Protein AF-A0A1W9V0Z3-F1 (afdb_monomer_lite)

Structure (mmCIF, N/CA/C/O backbone):
data_AF-A0A1W9V0Z3-F1
#
_entry.id   AF-A0A1W9V0Z3-F1
#
loop_
_atom_site.group_PDB
_atom_site.id
_atom_site.type_symbol
_atom_site.label_atom_id
_atom_site.label_alt_id
_atom_site.label_comp_id
_atom_site.label_asym_id
_atom_site.label_entity_id
_atom_site.label_seq_id
_atom_site.pdbx_PDB_ins_code
_atom_site.Cartn_x
_atom_site.Cartn_y
_atom_site.Cartn_z
_atom_site.occupancy
_atom_site.B_iso_or_equiv
_atom_site.auth_seq_id
_atom_site.auth_comp_id
_atom_site.auth_asym_id
_atom_site.auth_atom_id
_atom_site.pdbx_PDB_model_num
ATOM 1 N N . MET A 1 1 ? 8.848 12.900 -10.254 1.00 59.75 1 MET A N 1
ATOM 2 C CA . MET A 1 1 ? 10.001 13.470 -9.531 1.00 59.75 1 MET A CA 1
ATOM 3 C C . MET A 1 1 ? 11.305 12.996 -10.169 1.00 59.75 1 MET A C 1
ATOM 5 O O . MET A 1 1 ? 11.720 13.646 -11.110 1.00 59.75 1 MET A O 1
ATOM 9 N N . MET A 1 2 ? 11.831 11.797 -9.888 1.00 77.69 2 MET A N 1
ATOM 10 C CA . MET A 1 2 ? 13.136 11.346 -10.432 1.00 77.69 2 MET A CA 1
ATOM 11 C C . MET A 1 2 ? 13.246 11.272 -11.973 1.00 77.69 2 MET A C 1
ATOM 13 O O . MET A 1 2 ? 14.267 11.645 -12.545 1.00 77.69 2 MET A O 1
ATOM 17 N N . ARG A 1 3 ? 12.183 10.848 -12.680 1.00 69.81 3 ARG A N 1
ATOM 18 C CA . ARG A 1 3 ? 12.148 10.878 -14.159 1.00 69.81 3 ARG A CA 1
ATOM 19 C C . ARG A 1 3 ? 12.188 12.305 -14.718 1.00 69.81 3 ARG A C 1
ATOM 21 O O . ARG A 1 3 ? 12.845 12.541 -15.722 1.00 69.81 3 ARG A O 1
ATOM 28 N N . ALA A 1 4 ? 11.473 13.237 -14.084 1.00 71.31 4 ALA A N 1
ATOM 29 C CA . ALA A 1 4 ? 11.438 14.640 -14.508 1.00 71.31 4 ALA A CA 1
ATOM 30 C C . ALA A 1 4 ? 12.795 15.328 -14.285 1.00 71.31 4 ALA A C 1
ATOM 32 O O . ALA A 1 4 ? 13.158 16.240 -15.017 1.00 71.31 4 ALA A O 1
ATOM 33 N N . GLU A 1 5 ? 13.562 14.827 -13.320 1.00 80.44 5 GLU A N 1
ATOM 34 C CA . GLU A 1 5 ? 14.896 15.304 -12.959 1.00 80.44 5 GLU A CA 1
ATOM 35 C C . GLU A 1 5 ? 16.021 14.546 -13.691 1.00 80.44 5 GLU A C 1
ATOM 37 O O . GLU A 1 5 ? 17.192 14.725 -13.380 1.00 80.44 5 GLU A O 1
ATOM 42 N N . SER A 1 6 ? 15.687 13.717 -14.691 1.00 79.62 6 SER A N 1
ATOM 43 C CA . SER A 1 6 ? 16.652 12.975 -15.525 1.00 79.62 6 SER A CA 1
ATOM 44 C C . SER A 1 6 ? 17.637 12.093 -14.744 1.00 79.62 6 SER A C 1
ATOM 46 O O . SER A 1 6 ? 18.772 11.891 -15.166 1.00 79.62 6 SER A O 1
ATOM 48 N N . MET A 1 7 ? 17.201 11.520 -13.620 1.00 84.81 7 MET A N 1
ATOM 49 C CA . MET A 1 7 ? 18.061 10.704 -12.751 1.00 84.81 7 MET A CA 1
ATOM 50 C C . MET A 1 7 ? 18.203 9.236 -13.195 1.00 84.81 7 MET A C 1
ATOM 52 O O . MET A 1 7 ? 18.917 8.472 -12.551 1.00 84.81 7 MET A O 1
ATOM 56 N N . PHE A 1 8 ? 17.531 8.822 -14.276 1.00 83.69 8 PHE A N 1
ATOM 57 C CA . PHE A 1 8 ? 17.544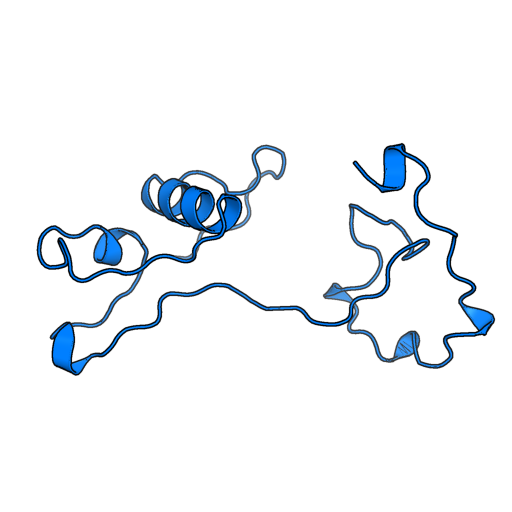 7.443 -14.772 1.00 83.69 8 PHE A CA 1
ATOM 58 C C . PHE A 1 8 ? 18.026 7.353 -16.218 1.00 83.69 8 PHE A C 1
ATOM 60 O O . PHE A 1 8 ? 17.569 8.097 -17.089 1.00 83.69 8 PHE A O 1
ATOM 67 N N . ALA A 1 9 ? 18.889 6.374 -16.484 1.00 85.50 9 ALA A N 1
ATOM 68 C CA . ALA A 1 9 ? 19.229 5.962 -17.839 1.00 85.50 9 ALA A CA 1
ATOM 69 C C . ALA A 1 9 ? 18.127 5.052 -18.420 1.00 85.50 9 ALA A C 1
ATOM 71 O O . ALA A 1 9 ? 17.488 4.311 -17.669 1.00 85.50 9 ALA A O 1
ATOM 72 N N . PRO A 1 10 ? 17.880 5.097 -19.742 1.00 86.62 10 PRO A N 1
ATOM 73 C CA . PRO A 1 10 ? 16.969 4.160 -20.388 1.00 86.62 10 PRO A CA 1
ATOM 74 C C . PRO A 1 10 ? 17.515 2.729 -20.323 1.00 86.62 10 PRO A C 1
ATOM 76 O O . PRO A 1 10 ? 18.723 2.509 -20.402 1.00 86.62 10 PRO A O 1
ATOM 79 N N . LEU A 1 11 ? 16.611 1.758 -20.214 1.00 86.31 11 LEU A N 1
ATOM 80 C CA . LEU A 1 11 ? 16.953 0.339 -20.192 1.00 86.31 11 LEU A CA 1
ATOM 81 C C . LEU A 1 11 ? 17.209 -0.183 -21.608 1.00 86.31 11 LEU A C 1
ATOM 83 O O . LEU A 1 11 ? 16.409 0.045 -22.518 1.00 86.31 11 LEU A O 1
ATOM 87 N N . ASP A 1 12 ? 18.287 -0.949 -21.774 1.00 89.56 12 ASP A N 1
ATOM 88 C CA . ASP A 1 12 ? 18.513 -1.743 -22.978 1.00 89.56 12 ASP A CA 1
ATOM 89 C C . ASP A 1 12 ? 17.861 -3.121 -22.825 1.00 89.56 12 ASP A C 1
ATOM 91 O O . ASP A 1 12 ? 18.392 -4.021 -22.168 1.00 89.56 12 ASP A O 1
ATOM 95 N N . LYS A 1 13 ? 16.688 -3.279 -23.443 1.00 83.75 13 LYS A N 1
ATOM 96 C CA . LYS A 1 13 ? 15.897 -4.514 -23.380 1.00 83.75 13 LYS A CA 1
ATOM 97 C C . LYS A 1 13 ? 16.581 -5.708 -24.040 1.00 83.75 13 LYS A C 1
ATOM 99 O O . LYS A 1 13 ? 16.250 -6.834 -23.684 1.00 83.75 13 LYS A O 1
ATOM 104 N N . ALA A 1 14 ? 17.542 -5.491 -24.941 1.00 88.62 14 ALA A N 1
ATOM 105 C CA . ALA A 1 14 ? 18.307 -6.589 -25.529 1.00 88.62 14 ALA A CA 1
ATOM 106 C C . ALA A 1 14 ? 19.102 -7.364 -24.462 1.00 88.62 14 ALA A C 1
ATOM 108 O O . ALA A 1 14 ? 19.308 -8.567 -24.597 1.00 88.62 14 ALA A O 1
ATOM 109 N N . ASN A 1 15 ? 19.473 -6.698 -23.363 1.00 90.00 15 ASN A N 1
ATOM 110 C CA . ASN A 1 15 ? 20.176 -7.309 -22.234 1.00 90.00 15 ASN A CA 1
ATOM 111 C C . ASN A 1 15 ? 19.230 -7.917 -21.182 1.00 90.00 15 ASN A C 1
ATOM 113 O O . ASN A 1 15 ? 19.683 -8.340 -20.119 1.00 90.00 15 ASN A O 1
ATOM 117 N N . ILE A 1 16 ? 17.919 -7.957 -21.445 1.00 87.25 16 ILE A N 1
ATOM 118 C CA . ILE A 1 16 ? 16.894 -8.438 -20.509 1.00 87.25 16 ILE A CA 1
ATOM 119 C C . ILE A 1 16 ? 16.090 -9.554 -21.198 1.00 87.25 16 ILE A C 1
ATOM 121 O O . ILE A 1 16 ? 14.917 -9.377 -21.528 1.00 87.25 16 ILE A O 1
ATOM 125 N N . PRO A 1 17 ? 16.699 -10.732 -21.418 1.00 89.44 17 PRO A N 1
ATOM 126 C CA . PRO A 1 17 ? 16.059 -11.826 -22.153 1.00 89.44 17 PRO A CA 1
ATOM 127 C C . PRO A 1 17 ? 14.817 -12.388 -21.444 1.00 89.44 17 PRO A C 1
ATOM 129 O O . PRO A 1 17 ? 13.969 -13.007 -22.070 1.00 89.44 17 PRO A O 1
ATOM 132 N N . ASN A 1 18 ? 14.688 -12.148 -20.137 1.00 90.69 18 ASN A N 1
ATOM 133 C CA . ASN A 1 18 ? 13.587 -12.642 -19.308 1.00 90.69 18 ASN A CA 1
ATOM 134 C C . ASN A 1 18 ? 12.396 -11.676 -19.228 1.00 90.69 18 ASN A C 1
ATOM 136 O O . ASN A 1 18 ? 11.505 -11.890 -18.407 1.00 90.69 18 ASN A O 1
ATOM 140 N N . PHE A 1 19 ? 12.380 -10.603 -20.026 1.00 86.62 19 PHE A N 1
ATOM 141 C CA . PHE A 1 19 ? 11.302 -9.610 -19.994 1.00 86.62 19 PHE A CA 1
ATOM 142 C C . PHE A 1 19 ? 9.924 -10.234 -20.273 1.00 86.62 19 PHE A C 1
ATOM 144 O O . PHE A 1 19 ? 8.937 -9.851 -19.650 1.00 86.62 19 PHE A O 1
ATOM 151 N N . ASP A 1 20 ? 9.875 -11.260 -21.123 1.00 88.25 20 ASP A N 1
ATOM 152 C CA . ASP A 1 20 ? 8.641 -11.963 -21.491 1.00 88.25 20 ASP A CA 1
ATOM 153 C C . ASP A 1 20 ? 8.028 -12.784 -20.340 1.00 88.25 20 ASP A C 1
ATOM 155 O O . ASP A 1 20 ? 6.868 -13.182 -20.414 1.00 88.25 20 ASP A O 1
ATOM 159 N N . ASN A 1 21 ? 8.764 -13.002 -19.242 1.00 90.81 21 ASN A N 1
ATOM 160 C CA . ASN A 1 21 ? 8.257 -13.705 -18.057 1.00 90.81 21 ASN A CA 1
ATOM 161 C C . ASN A 1 21 ? 7.420 -12.805 -17.131 1.00 90.81 21 ASN A C 1
ATOM 163 O O . ASN A 1 21 ? 6.868 -13.275 -16.135 1.00 90.81 21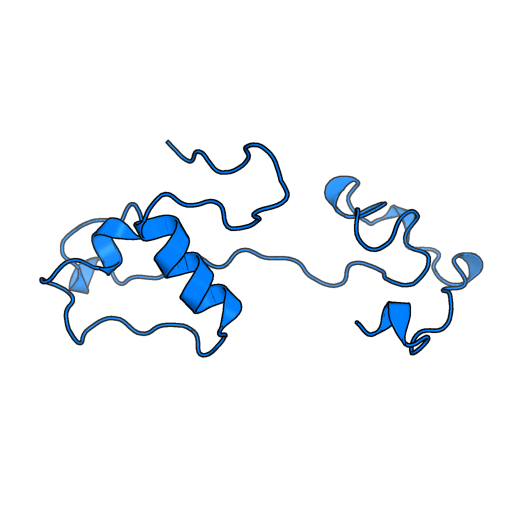 ASN A O 1
ATOM 167 N N . ILE A 1 22 ? 7.355 -11.502 -17.408 1.00 88.31 22 ILE A N 1
ATOM 168 C CA . ILE A 1 22 ? 6.623 -10.540 -16.586 1.00 88.31 22 ILE A CA 1
A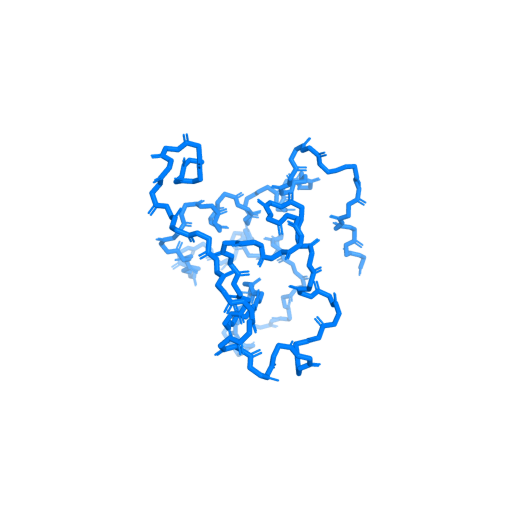TOM 169 C C . ILE A 1 22 ? 5.133 -10.626 -16.922 1.00 88.31 22 ILE A C 1
ATOM 171 O O . ILE A 1 22 ? 4.734 -10.565 -18.084 1.00 88.31 22 ILE A O 1
ATOM 175 N N . ALA A 1 23 ? 4.287 -10.720 -15.894 1.00 88.75 23 ALA A N 1
ATOM 176 C CA . ALA A 1 23 ? 2.847 -10.789 -16.105 1.00 88.75 23 ALA A CA 1
ATOM 177 C C . ALA A 1 23 ? 2.319 -9.515 -16.807 1.00 88.75 23 ALA A C 1
ATOM 179 O O . ALA A 1 23 ? 2.732 -8.408 -16.442 1.00 88.75 23 ALA A O 1
ATOM 180 N N . PRO A 1 24 ? 1.351 -9.631 -17.743 1.00 88.56 24 PRO A N 1
ATOM 181 C CA . PRO A 1 24 ? 0.856 -8.498 -18.532 1.00 88.56 24 PRO A CA 1
ATOM 182 C C . PRO A 1 24 ? 0.361 -7.302 -17.707 1.00 88.56 24 PRO A C 1
ATOM 184 O O . PRO A 1 24 ? 0.476 -6.166 -18.151 1.00 88.56 24 PRO A O 1
ATOM 187 N N . ALA A 1 25 ? -0.139 -7.541 -16.489 1.00 86.94 25 ALA A N 1
ATOM 188 C CA . ALA A 1 25 ? -0.591 -6.495 -15.569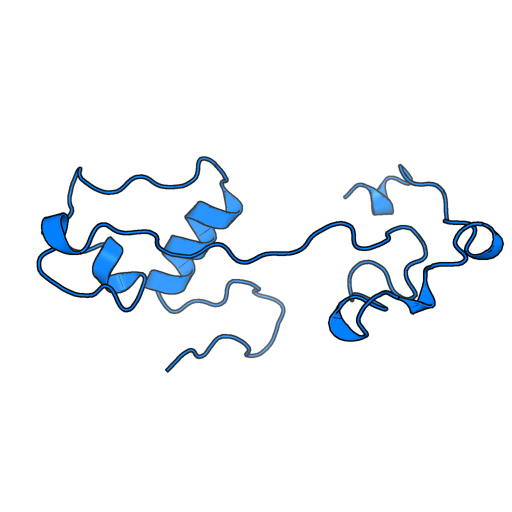 1.00 86.94 25 ALA A CA 1
ATOM 189 C C . ALA A 1 25 ? 0.524 -5.531 -15.108 1.00 86.94 25 ALA A C 1
ATOM 191 O O . ALA A 1 25 ? 0.220 -4.428 -14.661 1.00 86.94 25 ALA A O 1
ATOM 192 N N . PHE A 1 26 ? 1.798 -5.923 -15.217 1.00 85.62 26 PHE A N 1
ATOM 193 C CA . PHE A 1 26 ? 2.956 -5.111 -14.812 1.00 85.62 26 PHE A CA 1
ATOM 194 C C . PHE A 1 26 ? 3.757 -4.560 -16.000 1.00 85.62 26 PHE A C 1
ATOM 196 O O . PHE A 1 26 ? 4.803 -3.928 -15.817 1.00 85.62 26 PHE A O 1
ATOM 203 N N . ILE A 1 27 ? 3.267 -4.789 -17.218 1.00 88.06 27 ILE A N 1
ATOM 204 C CA . ILE A 1 27 ? 3.830 -4.248 -18.451 1.00 88.06 27 ILE A CA 1
ATOM 205 C C . ILE A 1 27 ? 3.124 -2.932 -18.790 1.00 88.06 27 ILE A C 1
ATOM 207 O O . ILE A 1 27 ? 1.914 -2.799 -18.641 1.00 88.06 27 ILE A O 1
ATOM 211 N N . ASN A 1 28 ? 3.887 -1.964 -19.297 1.00 86.56 28 ASN A N 1
ATOM 212 C CA . ASN A 1 28 ? 3.407 -0.665 -19.767 1.00 86.56 28 ASN A CA 1
ATOM 213 C C . ASN A 1 28 ? 2.620 0.147 -18.709 1.00 86.56 28 ASN A C 1
ATOM 215 O O . ASN A 1 28 ? 1.500 0.590 -18.981 1.00 86.56 28 ASN A O 1
ATOM 219 N N . PRO A 1 29 ? 3.179 0.371 -17.505 1.00 86.19 29 PRO A N 1
ATOM 220 C CA . PRO A 1 29 ? 2.503 1.164 -16.487 1.00 86.19 29 PRO A CA 1
ATOM 221 C C . PRO A 1 29 ? 2.334 2.626 -16.927 1.00 86.19 29 PRO A C 1
ATOM 223 O O . PRO A 1 29 ? 3.179 3.183 -17.628 1.00 86.19 29 PRO A O 1
ATOM 226 N N . SER A 1 30 ? 1.283 3.294 -16.443 1.00 86.56 30 SER A N 1
ATOM 227 C CA . SER A 1 30 ? 0.977 4.694 -16.791 1.00 86.56 30 SER A CA 1
ATOM 228 C C . SER A 1 30 ? 2.110 5.676 -16.459 1.00 86.56 30 SER A C 1
ATOM 230 O O . SER A 1 30 ? 2.283 6.680 -17.147 1.00 86.56 30 SER A O 1
ATOM 232 N N . TYR A 1 31 ? 2.909 5.377 -15.433 1.00 82.50 31 TYR A N 1
ATOM 233 C CA . TYR A 1 31 ? 4.058 6.186 -15.022 1.00 82.50 31 TYR A CA 1
ATOM 234 C C . TYR A 1 31 ? 5.334 5.928 -15.852 1.00 82.50 31 TYR A C 1
ATOM 236 O O . TYR A 1 31 ? 6.217 6.792 -15.902 1.00 82.50 31 TYR A O 1
ATOM 244 N N . ASP A 1 32 ? 5.439 4.778 -16.530 1.00 86.19 32 ASP A N 1
ATOM 245 C CA . ASP A 1 32 ? 6.541 4.448 -17.445 1.00 86.19 32 ASP A CA 1
ATOM 246 C C . ASP A 1 32 ? 6.061 3.655 -18.677 1.00 86.19 32 ASP A C 1
ATOM 248 O O . ASP A 1 32 ? 6.290 2.442 -18.775 1.00 86.19 32 ASP A O 1
ATOM 252 N N . PRO A 1 33 ? 5.403 4.333 -19.641 1.00 87.00 33 PRO A N 1
ATOM 253 C CA . PRO A 1 33 ? 4.912 3.669 -20.835 1.00 87.00 33 PRO A CA 1
ATOM 254 C C . PRO A 1 33 ? 6.038 2.970 -21.601 1.00 87.00 33 PRO A C 1
ATOM 256 O O . PRO A 1 33 ? 7.085 3.554 -21.891 1.00 87.00 33 PRO A O 1
ATOM 259 N N . GLY A 1 34 ? 5.809 1.702 -21.923 1.00 85.19 34 GLY A N 1
ATOM 260 C CA . GLY A 1 34 ? 6.750 0.827 -22.601 1.00 85.19 34 GLY A CA 1
ATOM 261 C C . GLY A 1 34 ? 7.889 0.309 -21.724 1.00 85.19 34 GLY A C 1
ATOM 262 O O . GLY A 1 34 ? 8.809 -0.272 -22.296 1.00 85.19 34 GLY A O 1
ATOM 263 N N . ASN A 1 35 ? 7.861 0.483 -20.394 1.00 88.38 35 ASN A N 1
ATOM 264 C CA . ASN A 1 35 ? 8.938 0.058 -19.482 1.00 88.38 35 ASN A CA 1
ATOM 265 C C . ASN A 1 35 ? 10.311 0.554 -19.965 1.00 88.38 35 ASN A C 1
ATOM 267 O O . ASN A 1 35 ? 11.247 -0.228 -20.152 1.00 88.38 35 ASN A O 1
ATOM 271 N N . ARG A 1 36 ? 10.398 1.849 -20.288 1.00 86.56 36 ARG A N 1
ATOM 272 C CA . ARG A 1 36 ? 11.607 2.453 -20.859 1.00 86.56 36 ARG A CA 1
ATOM 273 C C . ARG A 1 36 ? 12.693 2.653 -19.804 1.00 86.56 36 ARG A C 1
ATOM 275 O O . ARG A 1 36 ? 13.871 2.672 -20.152 1.00 86.56 36 ARG A O 1
ATOM 282 N N . TYR A 1 37 ? 12.299 2.805 -18.545 1.00 86.00 37 TYR A N 1
ATOM 283 C CA . TYR A 1 37 ? 13.195 3.110 -17.432 1.00 86.00 37 TYR A CA 1
ATOM 284 C C . TYR A 1 37 ? 13.054 2.127 -16.266 1.00 86.00 37 TYR A C 1
ATOM 286 O O . TYR A 1 37 ? 13.980 2.010 -15.469 1.00 86.00 37 TYR A O 1
ATOM 294 N N . CYS A 1 38 ? 11.924 1.422 -16.139 1.00 86.25 38 CYS A N 1
ATOM 295 C CA . CYS A 1 38 ? 11.636 0.589 -14.972 1.00 86.25 38 CYS A CA 1
ATOM 296 C C . CYS A 1 38 ? 11.140 -0.818 -15.344 1.00 86.25 38 CYS A C 1
ATOM 298 O O . CYS A 1 38 ? 10.300 -0.992 -16.230 1.00 86.25 38 CYS A O 1
ATOM 300 N N . ILE A 1 39 ? 11.603 -1.818 -14.587 1.00 88.75 39 ILE A N 1
ATOM 301 C CA . ILE A 1 39 ? 11.124 -3.208 -14.635 1.00 88.75 39 ILE A CA 1
ATOM 302 C C . ILE A 1 39 ? 10.522 -3.564 -13.273 1.00 88.75 39 ILE A C 1
ATOM 304 O O . ILE A 1 39 ? 11.123 -3.226 -12.250 1.00 88.75 39 ILE A O 1
ATOM 308 N N . PRO A 1 40 ? 9.351 -4.223 -13.232 1.00 88.00 40 PRO A N 1
ATOM 309 C CA . PRO A 1 40 ? 8.770 -4.694 -11.982 1.00 88.00 40 PRO A CA 1
ATOM 310 C C . PRO A 1 40 ? 9.679 -5.732 -11.318 1.00 88.00 40 PRO A C 1
ATOM 312 O O . PRO A 1 40 ? 10.057 -6.724 -11.936 1.00 88.00 40 PRO A O 1
ATOM 315 N N . TYR A 1 41 ? 10.007 -5.501 -10.049 1.00 86.31 41 TYR A N 1
ATOM 316 C CA . TYR A 1 41 ? 10.775 -6.441 -9.231 1.00 86.31 41 TYR A CA 1
ATOM 317 C C . TYR A 1 41 ? 9.856 -7.237 -8.300 1.00 86.31 41 TYR A C 1
ATOM 319 O O . TYR A 1 41 ? 9.793 -8.460 -8.370 1.00 86.31 41 TYR A O 1
ATOM 327 N N . GLN A 1 42 ? 9.088 -6.528 -7.470 1.00 86.94 42 GLN A N 1
ATOM 328 C CA . GLN A 1 42 ? 8.114 -7.105 -6.552 1.00 86.94 42 GLN A CA 1
ATOM 329 C C . GLN A 1 42 ? 6.900 -6.182 -6.450 1.00 86.94 42 GLN A C 1
ATOM 331 O O . GLN A 1 42 ? 7.026 -4.960 -6.545 1.00 86.94 42 GLN A O 1
ATOM 336 N N . TRP A 1 43 ? 5.728 -6.777 -6.254 1.00 88.56 43 TRP A N 1
ATOM 337 C CA . TRP A 1 43 ? 4.481 -6.073 -5.986 1.00 88.56 43 TRP A CA 1
ATOM 338 C C . TRP A 1 43 ? 3.787 -6.719 -4.785 1.00 88.56 43 TRP A C 1
ATOM 340 O O . TRP A 1 43 ? 4.070 -7.867 -4.436 1.00 88.56 43 TRP A O 1
ATOM 350 N N . GLY A 1 44 ? 2.891 -5.976 -4.146 1.00 86.69 44 GLY A N 1
ATOM 351 C CA . GLY A 1 44 ? 2.113 -6.457 -3.015 1.00 86.69 44 GLY A CA 1
ATOM 352 C C . GLY A 1 44 ? 1.025 -5.466 -2.633 1.00 86.69 44 GLY A C 1
ATOM 353 O O . GLY A 1 44 ? 0.934 -4.375 -3.198 1.00 86.69 44 GLY A O 1
ATOM 354 N N . THR A 1 45 ? 0.203 -5.867 -1.674 1.00 87.31 45 THR A N 1
ATOM 355 C CA . THR A 1 45 ? -0.873 -5.052 -1.111 1.00 87.31 45 THR A CA 1
ATOM 356 C C . THR A 1 45 ? -0.670 -4.907 0.387 1.00 87.31 45 THR A C 1
ATOM 358 O O . THR A 1 45 ? -0.412 -5.900 1.070 1.00 87.31 45 THR A O 1
ATOM 361 N N . THR A 1 46 ? -0.850 -3.697 0.906 1.00 86.38 46 THR A N 1
ATOM 362 C CA . THR A 1 46 ? -0.986 -3.474 2.345 1.00 86.38 46 THR A CA 1
ATOM 363 C C . THR A 1 46 ? -2.395 -3.870 2.776 1.00 86.38 46 THR A C 1
ATOM 365 O O . THR A 1 46 ? -3.378 -3.419 2.191 1.00 86.38 46 THR A O 1
ATOM 368 N N . GLY A 1 47 ? -2.495 -4.725 3.791 1.00 86.50 47 GLY A N 1
ATOM 369 C CA . GLY A 1 47 ? -3.764 -5.175 4.361 1.00 86.50 47 GLY A CA 1
ATOM 370 C C . GLY A 1 47 ? -3.765 -5.084 5.883 1.00 86.50 47 GLY A C 1
ATOM 371 O O . GLY A 1 47 ? -2.768 -4.703 6.497 1.00 86.50 47 GLY A O 1
ATOM 372 N N . ILE A 1 48 ? -4.889 -5.454 6.494 1.00 91.12 48 ILE A N 1
ATOM 373 C CA . ILE A 1 48 ? -5.047 -5.456 7.950 1.00 91.12 48 ILE A CA 1
ATOM 374 C C . ILE A 1 48 ? -4.691 -6.848 8.480 1.00 91.12 48 ILE A C 1
ATOM 376 O O . ILE A 1 48 ? -5.406 -7.818 8.236 1.00 91.12 48 ILE A O 1
ATOM 380 N N . GLY A 1 49 ? -3.580 -6.948 9.209 1.00 92.12 49 GLY A N 1
ATOM 381 C CA . GLY A 1 49 ? -3.232 -8.144 9.976 1.00 92.12 49 GLY A CA 1
ATOM 382 C C . GLY A 1 49 ? -3.766 -8.033 11.402 1.00 92.12 49 GLY A C 1
ATOM 383 O O . GLY A 1 49 ? -3.499 -7.041 12.074 1.00 92.12 49 GLY A O 1
ATOM 384 N N . TYR A 1 50 ? -4.500 -9.040 11.879 1.00 93.50 50 TYR A N 1
ATOM 385 C CA . TYR A 1 50 ? -5.053 -9.046 13.235 1.00 93.50 50 TYR A CA 1
ATOM 386 C C . TYR A 1 50 ? -5.019 -10.440 13.869 1.00 93.50 50 TYR A C 1
ATOM 388 O O . TYR A 1 50 ? -4.955 -11.460 13.184 1.00 93.50 50 TYR A O 1
ATOM 396 N N . ASN A 1 51 ? -5.062 -10.479 15.202 1.00 93.69 51 ASN A N 1
ATOM 397 C CA . ASN A 1 51 ? -5.181 -11.714 15.972 1.00 93.69 51 ASN A CA 1
ATOM 398 C C . ASN A 1 51 ? -6.643 -11.923 16.392 1.00 93.69 51 ASN A C 1
ATOM 400 O O . ASN A 1 51 ? -7.124 -11.217 17.277 1.00 93.69 51 ASN A O 1
ATOM 404 N N . ILE A 1 52 ? -7.316 -12.925 15.812 1.00 93.31 52 ILE A N 1
ATOM 405 C CA . ILE A 1 52 ? -8.737 -13.225 16.069 1.00 93.31 52 ILE A CA 1
ATOM 406 C C . ILE A 1 52 ? -9.051 -13.479 17.553 1.00 93.31 52 ILE A C 1
ATOM 408 O O . ILE A 1 52 ? -10.119 -13.112 18.035 1.00 93.31 52 ILE A O 1
ATOM 412 N N . GLN A 1 53 ? -8.111 -14.056 18.310 1.00 93.69 53 GLN A N 1
ATOM 413 C CA . GLN A 1 53 ? -8.296 -14.302 19.745 1.00 93.69 53 GLN A CA 1
ATOM 414 C C . GLN A 1 53 ? -8.251 -13.004 20.558 1.00 93.69 53 GLN A C 1
ATOM 416 O O . GLN A 1 53 ? -8.883 -12.915 21.606 1.00 93.69 53 GLN A O 1
ATOM 421 N N . ALA A 1 54 ? -7.506 -12.003 20.080 1.00 89.75 54 ALA A N 1
ATOM 422 C CA . ALA A 1 54 ? -7.406 -10.697 20.722 1.00 89.75 54 ALA A CA 1
ATOM 423 C C . ALA A 1 54 ? -8.554 -9.762 20.317 1.00 89.75 54 ALA A C 1
ATOM 425 O O . ALA A 1 54 ? -8.977 -8.941 21.127 1.00 89.75 54 ALA A O 1
ATOM 426 N N . THR A 1 55 ? -9.056 -9.874 19.082 1.00 91.31 55 THR A N 1
ATOM 427 C CA . THR A 1 55 ? -10.163 -9.040 18.594 1.00 91.31 55 THR A CA 1
ATOM 428 C C . THR A 1 55 ? -11.532 -9.567 19.012 1.00 91.31 55 THR A C 1
ATOM 430 O O . THR A 1 55 ? -12.462 -8.777 19.134 1.00 91.31 55 THR A O 1
ATOM 433 N N . GLY A 1 56 ? -11.690 -10.882 19.207 1.00 92.50 56 GLY A N 1
ATOM 434 C CA . GLY A 1 56 ? -12.975 -11.512 19.542 1.00 92.50 56 GLY A CA 1
ATOM 435 C C . GLY A 1 56 ? -14.016 -11.476 18.413 1.00 92.50 56 GLY A C 1
ATOM 436 O O . GLY A 1 56 ? -15.108 -12.016 18.573 1.00 92.50 56 GLY A O 1
ATOM 437 N N . ARG A 1 57 ? -13.677 -10.861 17.274 1.00 92.31 57 ARG A N 1
ATOM 438 C CA . ARG A 1 57 ? -14.482 -10.769 16.053 1.00 92.31 57 ARG A CA 1
ATOM 439 C C . ARG A 1 57 ? -13.598 -10.644 14.818 1.00 92.31 57 ARG A C 1
ATOM 441 O O . ARG A 1 57 ? -12.439 -10.228 14.922 1.00 92.31 57 ARG A O 1
ATOM 448 N N . GLU A 1 58 ? -14.154 -10.991 13.662 1.00 94.06 58 GLU A N 1
ATOM 449 C CA . GLU A 1 58 ? -13.509 -10.725 12.378 1.00 94.06 58 GLU A CA 1
ATOM 450 C C . GLU A 1 58 ? -13.464 -9.222 12.083 1.00 94.06 58 GLU A C 1
ATOM 452 O O . GLU A 1 58 ? -14.303 -8.446 12.547 1.00 94.06 58 GLU A O 1
ATOM 457 N N . ILE A 1 59 ? -12.443 -8.829 11.324 1.00 92.75 59 ILE A N 1
ATOM 458 C CA . ILE A 1 59 ? -12.211 -7.461 10.865 1.00 92.75 59 ILE A CA 1
ATOM 459 C C . ILE A 1 59 ? -12.443 -7.445 9.357 1.00 92.75 59 ILE A C 1
ATOM 461 O O . ILE A 1 59 ? -11.757 -8.162 8.625 1.00 92.75 59 ILE A O 1
ATOM 465 N N . HIS A 1 60 ? -13.400 -6.640 8.896 1.00 89.12 60 HIS A N 1
ATOM 466 C CA . HIS A 1 60 ? -13.817 -6.611 7.491 1.00 89.12 60 HIS A CA 1
ATOM 467 C C . HIS A 1 60 ? -13.322 -5.371 6.743 1.00 89.12 60 HIS A C 1
ATOM 469 O O . HIS A 1 60 ? -13.287 -5.369 5.513 1.00 89.12 60 HIS A O 1
ATOM 475 N N . GLY A 1 61 ? -12.890 -4.327 7.452 1.00 88.19 61 GLY A N 1
ATOM 476 C CA . GLY A 1 61 ? -12.351 -3.136 6.808 1.00 88.19 61 GLY A CA 1
ATOM 477 C C . GLY A 1 61 ? -11.752 -2.115 7.764 1.00 88.19 61 GLY A C 1
ATOM 478 O O . GLY A 1 61 ? -11.645 -2.329 8.969 1.00 88.19 61 GLY A O 1
ATOM 479 N N . TRP A 1 62 ? -11.370 -0.965 7.208 1.00 87.19 62 TRP A N 1
ATOM 480 C CA . TRP A 1 62 ? -10.742 0.121 7.964 1.00 87.19 62 TRP A CA 1
ATOM 481 C C . TRP A 1 62 ? -11.663 0.735 9.021 1.00 87.19 62 TRP A C 1
ATOM 483 O O . TRP A 1 62 ? -11.170 1.209 10.037 1.00 87.19 62 TRP A O 1
ATOM 493 N N . SER A 1 63 ? -12.985 0.674 8.839 1.00 87.56 63 SER A N 1
ATOM 494 C CA . SER A 1 63 ? -13.951 1.101 9.861 1.00 87.56 63 SER A CA 1
ATOM 495 C C . SER A 1 63 ? -13.805 0.335 11.171 1.00 87.56 63 SER A C 1
ATOM 497 O O . SER A 1 63 ? -13.875 0.944 12.231 1.00 87.56 63 SER A O 1
ATOM 499 N N . ASP A 1 64 ? -13.544 -0.970 11.103 1.00 89.44 64 ASP A N 1
ATOM 500 C CA . ASP A 1 64 ? -13.339 -1.791 12.294 1.00 89.44 64 ASP A CA 1
ATOM 501 C C . ASP A 1 64 ? -12.019 -1.450 12.992 1.00 89.44 64 ASP A C 1
ATOM 503 O O . ASP A 1 64 ? -11.937 -1.534 14.207 1.00 89.44 64 ASP A O 1
ATOM 507 N N . VAL A 1 65 ? -10.991 -1.026 12.247 1.00 88.69 65 VAL A N 1
ATOM 508 C CA . VAL A 1 65 ? -9.687 -0.631 12.812 1.00 88.69 65 VAL A CA 1
ATOM 509 C C . VAL A 1 65 ? -9.795 0.657 13.631 1.00 88.69 65 VAL A C 1
ATOM 511 O O . VAL A 1 65 ? -9.102 0.802 14.635 1.00 88.69 65 VAL A O 1
ATOM 514 N N . PHE A 1 66 ? -10.670 1.581 13.225 1.00 88.81 66 PHE A N 1
ATOM 515 C CA . PHE A 1 66 ? -10.906 2.848 13.927 1.00 88.81 66 PHE A CA 1
ATOM 516 C C . PHE A 1 66 ? -11.995 2.763 15.012 1.00 88.81 66 PHE A C 1
ATOM 518 O O . PHE A 1 66 ? -12.402 3.793 15.551 1.00 88.81 66 PHE A O 1
ATOM 525 N N . ASP A 1 67 ? -12.449 1.558 15.360 1.00 91.06 67 ASP A N 1
ATOM 526 C CA . ASP A 1 67 ? -13.386 1.339 16.460 1.00 91.06 67 ASP A CA 1
ATOM 527 C C . ASP A 1 67 ? -12.757 1.718 17.815 1.00 91.06 67 ASP A C 1
ATOM 529 O O . ASP A 1 67 ? -11.586 1.433 18.096 1.00 91.06 67 ASP A O 1
ATOM 533 N N . SER A 1 68 ? -13.551 2.343 18.689 1.00 91.31 68 SER A N 1
ATOM 534 C CA . SER A 1 68 ? -13.140 2.705 20.046 1.00 91.31 68 SER A CA 1
ATOM 535 C C . SER A 1 68 ? -12.660 1.515 20.883 1.00 91.31 68 SER A C 1
ATOM 537 O O . SER A 1 68 ? -11.792 1.697 21.739 1.00 91.31 68 SER A O 1
ATOM 539 N N . ASP A 1 69 ? -13.151 0.302 20.621 1.00 90.00 69 ASP A N 1
ATOM 540 C CA . ASP A 1 69 ? -12.753 -0.920 21.336 1.00 90.00 69 ASP A CA 1
ATOM 541 C C . ASP A 1 69 ? -11.265 -1.278 21.140 1.00 90.00 69 ASP A C 1
ATOM 543 O O . ASP A 1 69 ? -10.643 -1.956 21.981 1.00 90.00 69 ASP A O 1
ATOM 547 N N . PHE A 1 70 ? -10.664 -0.785 20.051 1.00 90.94 70 PHE A N 1
ATOM 548 C CA . PHE A 1 70 ? -9.257 -0.986 19.706 1.00 90.94 70 PHE A CA 1
ATOM 549 C C . PHE A 1 70 ? -8.368 0.228 20.000 1.00 90.94 70 PHE A C 1
ATOM 551 O O . PHE A 1 70 ? -7.179 0.211 19.667 1.00 90.94 70 PHE A O 1
ATOM 558 N N . ALA A 1 71 ? -8.886 1.256 20.680 1.00 89.06 71 ALA A N 1
ATOM 559 C CA . ALA A 1 71 ? -8.091 2.409 21.089 1.00 89.06 71 ALA A CA 1
ATOM 560 C C . ALA A 1 71 ? -6.834 1.973 21.871 1.00 89.06 71 ALA A C 1
ATOM 562 O O . ALA A 1 71 ? -6.908 1.237 22.857 1.00 89.06 71 ALA A O 1
ATOM 563 N N . GLY A 1 72 ? -5.658 2.404 21.400 1.00 91.12 72 GLY A N 1
ATOM 564 C CA . GLY A 1 72 ? -4.359 2.041 21.984 1.00 91.12 72 GLY A CA 1
ATOM 565 C C . GLY A 1 72 ? -3.867 0.618 21.681 1.00 91.12 72 GLY A C 1
ATOM 566 O O . GLY A 1 72 ? -2.825 0.226 22.199 1.00 91.12 72 GLY A O 1
ATOM 567 N N . LYS A 1 73 ? -4.584 -0.155 20.853 1.00 91.56 73 LYS A N 1
ATOM 568 C CA . LYS A 1 73 ? -4.243 -1.545 20.482 1.00 91.56 73 LYS A CA 1
ATOM 569 C C . LYS A 1 73 ? -3.896 -1.717 18.998 1.00 91.56 73 LYS A C 1
ATOM 571 O O . LYS A 1 73 ? -3.610 -2.831 18.569 1.00 91.56 73 LYS A O 1
ATOM 576 N N . VAL A 1 74 ? -3.927 -0.634 18.221 1.00 91.50 74 VAL A N 1
ATOM 577 C CA . VAL A 1 74 ? -3.626 -0.623 16.783 1.00 91.50 74 VAL A CA 1
ATOM 578 C C . VAL A 1 74 ? -2.232 -0.054 16.548 1.00 91.50 74 VAL A C 1
ATOM 580 O O . VAL A 1 74 ? -1.875 0.983 17.104 1.00 91.50 74 VAL A O 1
ATOM 583 N N . VAL A 1 75 ? -1.463 -0.718 15.686 1.00 90.88 75 VAL A N 1
ATOM 584 C CA . VAL A 1 75 ? -0.185 -0.222 15.164 1.00 90.88 75 VAL A CA 1
ATOM 585 C C . VAL A 1 75 ? -0.339 0.001 13.664 1.00 90.88 75 VAL A C 1
ATOM 587 O O . VAL A 1 75 ? -0.890 -0.846 12.965 1.00 90.88 75 VAL A O 1
ATOM 590 N N . MET A 1 76 ? 0.155 1.140 13.182 1.00 88.56 76 MET A N 1
ATOM 591 C CA . MET A 1 76 ? 0.141 1.516 11.767 1.00 88.56 76 MET A CA 1
ATOM 592 C C . MET A 1 76 ? 1.560 1.489 11.200 1.00 88.56 76 MET A C 1
ATOM 594 O O . MET A 1 76 ? 2.535 1.620 11.941 1.00 88.56 76 MET A O 1
ATOM 598 N N . LEU A 1 77 ? 1.677 1.326 9.881 1.00 87.44 77 LEU A N 1
ATOM 599 C CA . LEU A 1 77 ? 2.962 1.427 9.195 1.00 87.44 77 LEU A CA 1
ATOM 600 C C . LEU A 1 77 ? 3.503 2.855 9.295 1.00 87.44 77 LEU A C 1
ATOM 602 O O . LEU A 1 77 ? 2.776 3.812 9.049 1.00 87.44 77 LEU A O 1
ATOM 606 N N . GLU A 1 78 ? 4.799 3.001 9.563 1.00 87.00 78 GLU A N 1
ATOM 607 C CA . GLU A 1 78 ? 5.502 4.291 9.514 1.00 87.00 78 GLU A CA 1
ATOM 608 C C . GLU A 1 78 ? 5.792 4.714 8.056 1.00 87.00 78 GLU A C 1
ATOM 610 O O . GLU A 1 78 ? 6.907 5.059 7.677 1.00 87.00 78 GLU A O 1
ATOM 615 N N . GLU A 1 79 ? 4.774 4.642 7.199 1.00 87.44 79 GLU A N 1
ATOM 616 C CA . GLU A 1 79 ? 4.805 5.106 5.815 1.00 87.44 79 GLU A CA 1
ATOM 617 C C . GLU A 1 79 ? 3.643 6.102 5.645 1.00 87.44 79 GLU A C 1
ATOM 619 O O . GLU A 1 79 ? 2.482 5.765 5.921 1.00 87.44 79 GLU A O 1
ATOM 624 N N . PRO A 1 80 ? 3.931 7.361 5.266 1.00 85.56 80 PRO A N 1
ATOM 625 C CA . PRO A 1 80 ? 2.932 8.420 5.294 1.00 85.56 80 PRO A CA 1
ATOM 626 C C . PRO A 1 80 ? 1.808 8.190 4.282 1.00 85.56 80 PRO A C 1
ATOM 628 O O . PRO A 1 80 ? 0.647 8.402 4.613 1.00 85.56 80 PRO A O 1
ATOM 631 N N . ARG A 1 81 ? 2.114 7.735 3.065 1.00 85.19 81 ARG A N 1
ATOM 632 C CA . ARG A 1 81 ? 1.107 7.468 2.030 1.00 85.19 81 ARG A CA 1
ATOM 633 C C . ARG A 1 81 ? 0.196 6.309 2.425 1.00 85.19 81 ARG A C 1
ATOM 635 O O . ARG A 1 81 ? -1.001 6.432 2.211 1.00 85.19 81 ARG A O 1
ATOM 642 N N . GLU A 1 82 ? 0.718 5.250 3.037 1.00 83.19 82 GLU A N 1
ATOM 643 C CA . GLU A 1 82 ? -0.058 4.108 3.537 1.00 83.19 82 GLU A CA 1
ATOM 644 C C . GLU A 1 82 ? -0.958 4.525 4.708 1.00 83.19 82 GLU A C 1
ATOM 646 O O . GLU A 1 82 ? -2.142 4.190 4.742 1.00 83.19 82 GLU A O 1
ATOM 651 N N . THR A 1 83 ? -0.436 5.327 5.641 1.00 85.12 83 THR A N 1
ATOM 652 C CA . THR A 1 83 ? -1.232 5.840 6.768 1.00 85.12 83 THR A CA 1
ATOM 653 C C . THR A 1 83 ? -2.339 6.783 6.289 1.00 85.12 83 THR A C 1
ATOM 655 O O . THR A 1 83 ? -3.487 6.660 6.717 1.00 85.12 83 THR A O 1
ATOM 658 N N . PHE A 1 84 ? -2.040 7.692 5.354 1.00 86.88 84 PHE A N 1
ATOM 659 C CA . PHE A 1 84 ? -3.061 8.540 4.735 1.00 86.88 84 PHE A CA 1
ATOM 660 C C . PHE A 1 84 ? -4.064 7.720 3.923 1.00 86.88 84 PHE A C 1
ATOM 662 O O . PHE A 1 84 ? -5.259 7.998 3.987 1.00 86.88 84 PHE A O 1
ATOM 669 N N . ALA A 1 85 ? -3.611 6.696 3.201 1.00 85.00 85 ALA A N 1
ATOM 670 C CA . ALA A 1 85 ? -4.475 5.803 2.443 1.00 85.00 85 ALA A CA 1
ATOM 671 C C . ALA A 1 85 ? -5.485 5.086 3.347 1.00 85.00 85 ALA A C 1
ATOM 673 O O . ALA A 1 85 ? -6.674 5.087 3.041 1.00 85.00 85 ALA A O 1
ATOM 674 N N . ALA A 1 86 ? -5.048 4.555 4.490 1.00 85.12 86 ALA A N 1
ATOM 675 C CA . ALA A 1 86 ? -5.932 3.932 5.474 1.00 85.12 86 ALA A CA 1
ATOM 676 C C . ALA A 1 86 ? -7.034 4.889 5.965 1.00 85.12 86 ALA A C 1
ATOM 678 O O . ALA A 1 86 ? -8.205 4.514 6.038 1.00 85.12 86 ALA A O 1
ATOM 679 N N . ILE A 1 87 ? -6.676 6.148 6.240 1.00 86.06 87 ILE A N 1
ATOM 680 C CA . ILE A 1 87 ? -7.630 7.182 6.665 1.00 86.06 87 ILE A CA 1
ATOM 681 C C . ILE A 1 87 ? -8.588 7.552 5.524 1.00 86.06 87 ILE A C 1
ATOM 683 O O . ILE A 1 87 ? -9.788 7.692 5.746 1.00 86.06 87 ILE A O 1
ATOM 687 N N . LEU A 1 88 ? -8.092 7.692 4.292 1.00 86.31 88 LEU A N 1
ATOM 688 C CA . LEU A 1 88 ? -8.933 7.990 3.131 1.00 86.31 88 LEU A CA 1
ATOM 689 C C . LEU A 1 88 ? -9.936 6.866 2.863 1.00 86.31 88 LEU A C 1
ATOM 691 O O . LEU A 1 88 ? -11.106 7.156 2.633 1.00 86.31 88 LEU A O 1
ATOM 695 N N . LEU A 1 89 ? -9.508 5.605 2.959 1.00 86.06 89 LEU A N 1
ATOM 696 C CA . LEU A 1 89 ? -10.392 4.448 2.820 1.00 86.06 89 LEU A CA 1
ATOM 697 C C . LEU A 1 89 ? -11.445 4.401 3.927 1.00 86.06 89 LEU A C 1
ATOM 699 O O . LEU A 1 89 ? -12.607 4.136 3.636 1.00 86.06 89 LEU A O 1
ATOM 703 N N . TYR A 1 90 ? -11.071 4.714 5.171 1.00 85.12 90 TYR A N 1
ATOM 704 C CA . TYR A 1 90 ? -12.029 4.856 6.271 1.00 85.12 90 TYR A CA 1
ATOM 705 C C . TYR A 1 90 ? -13.094 5.925 5.986 1.00 85.12 90 TYR A C 1
ATOM 707 O O . TYR A 1 90 ? -14.276 5.711 6.244 1.00 85.12 90 TYR A O 1
ATOM 715 N N . LEU A 1 91 ? -12.694 7.057 5.405 1.00 86.50 91 LEU A N 1
ATOM 716 C CA . LEU A 1 91 ? -13.600 8.148 5.037 1.00 86.50 91 LEU A CA 1
ATOM 717 C C . LEU A 1 91 ? -14.367 7.902 3.721 1.00 86.50 91 LEU A C 1
ATOM 719 O O . LEU A 1 91 ? -15.183 8.737 3.333 1.00 86.50 91 LEU A O 1
ATOM 723 N N . GLY A 1 92 ? -14.112 6.790 3.022 1.00 83.75 92 GLY A N 1
ATOM 724 C CA . GLY A 1 92 ? -14.733 6.470 1.732 1.00 83.75 92 GLY A CA 1
ATOM 725 C C . GLY A 1 92 ? -14.188 7.270 0.541 1.00 83.75 92 GLY A C 1
ATOM 726 O O . GLY A 1 92 ? -14.838 7.345 -0.503 1.00 83.75 92 GLY A O 1
ATOM 727 N N . TYR A 1 93 ? -13.009 7.881 0.670 1.00 83.94 93 TYR A N 1
ATOM 728 C CA . TYR A 1 93 ? -12.350 8.624 -0.404 1.00 83.94 93 TYR A CA 1
ATOM 729 C C . TYR A 1 93 ? -11.435 7.738 -1.260 1.00 83.94 93 TYR A C 1
ATOM 731 O O . TYR A 1 93 ? -10.879 6.737 -0.810 1.00 83.94 93 TYR A O 1
ATOM 739 N N . SER A 1 94 ? -11.236 8.147 -2.518 1.00 76.94 94 SER A N 1
ATOM 740 C CA . SER A 1 94 ? -10.298 7.489 -3.434 1.00 76.94 94 SER A CA 1
ATOM 741 C C . SER A 1 94 ? -8.845 7.732 -3.018 1.00 76.94 94 SER A C 1
ATOM 743 O O . SER A 1 94 ? -8.452 8.863 -2.734 1.00 76.94 94 SER A O 1
ATOM 745 N N . LEU A 1 95 ? -8.025 6.682 -3.098 1.00 73.94 95 LEU A N 1
ATOM 746 C CA . LEU A 1 95 ? -6.570 6.748 -2.915 1.00 73.94 95 LEU A CA 1
ATOM 747 C C . LEU A 1 95 ? -5.850 7.498 -4.041 1.00 73.94 95 LEU A C 1
ATOM 749 O O . LEU A 1 95 ? -4.714 7.940 -3.880 1.00 73.94 95 LEU A O 1
ATOM 753 N N . MET A 1 96 ? -6.501 7.628 -5.197 1.00 66.62 96 MET A N 1
ATOM 754 C CA . MET A 1 96 ? -5.952 8.300 -6.365 1.00 66.62 96 MET A CA 1
ATOM 755 C C . MET A 1 96 ? -6.939 9.370 -6.850 1.00 66.62 96 MET A C 1
ATOM 757 O O . MET A 1 96 ? -7.915 9.039 -7.530 1.00 66.62 96 MET A O 1
ATOM 761 N N . PRO A 1 97 ? -6.702 10.662 -6.557 1.00 49.84 97 PRO A N 1
ATOM 762 C CA . PRO A 1 97 ? -7.622 11.741 -6.930 1.00 49.84 97 PRO A CA 1
ATOM 763 C C . PRO A 1 97 ? -7.739 11.966 -8.451 1.00 49.84 97 PRO A C 1
ATOM 765 O O . PRO A 1 97 ? -8.652 12.652 -8.901 1.00 49.84 97 PRO A O 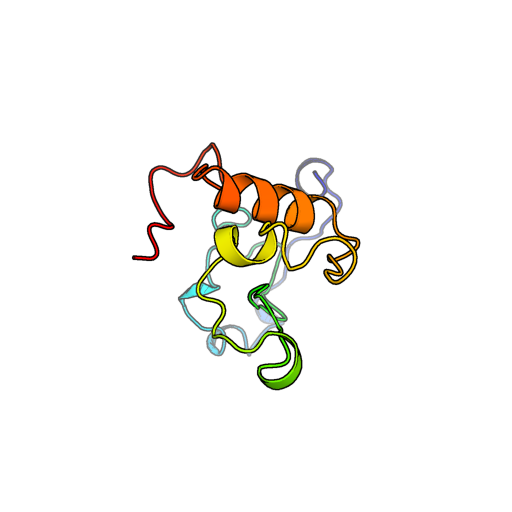1
ATOM 768 N N . HIS A 1 98 ? -6.851 11.371 -9.256 1.00 49.97 98 HIS A N 1
ATOM 769 C CA . HIS A 1 98 ? -6.862 11.471 -10.722 1.00 49.97 98 HIS A CA 1
ATOM 770 C C . HIS A 1 98 ? -7.426 10.236 -11.439 1.00 49.97 98 HIS A C 1
ATOM 772 O O . HIS A 1 98 ? -7.529 10.241 -12.666 1.00 49.97 98 HIS A O 1
ATOM 778 N N . THR A 1 99 ? -7.823 9.195 -10.705 1.00 44.25 99 THR A N 1
ATOM 779 C CA . THR A 1 99 ? -8.341 7.953 -11.290 1.00 44.25 99 THR A CA 1
ATOM 780 C C . THR A 1 99 ? -9.839 7.879 -11.018 1.00 44.25 99 THR A C 1
ATOM 782 O O . THR A 1 99 ? -10.269 7.723 -9.878 1.00 44.25 99 THR A O 1
ATOM 785 N N . LYS A 1 100 ? -10.659 8.040 -12.066 1.00 36.88 100 LYS A N 1
ATOM 786 C CA . LYS A 1 100 ? -12.108 7.809 -11.981 1.00 36.88 100 LYS A CA 1
ATOM 787 C C . LYS A 1 100 ? -12.341 6.353 -11.567 1.00 36.88 100 LYS A C 1
ATOM 789 O O . LYS A 1 100 ? -11.964 5.467 -12.321 1.00 36.88 100 LYS A O 1
ATOM 794 N N . ASN A 1 101 ? -12.975 6.149 -10.413 1.00 43.81 101 ASN A N 1
ATOM 795 C CA . ASN A 1 101 ? -13.551 4.888 -9.936 1.00 43.81 101 ASN A CA 1
ATOM 796 C C . ASN A 1 101 ? -12.700 3.627 -10.150 1.00 43.81 101 ASN A C 1
ATOM 798 O O . ASN A 1 101 ? -12.867 2.902 -11.125 1.00 43.81 101 ASN A O 1
ATOM 802 N N . SER A 1 102 ? -11.910 3.273 -9.147 1.00 38.22 102 SER A N 1
ATOM 803 C CA . SER A 1 102 ? -11.607 1.869 -8.879 1.00 38.22 102 SER A CA 1
ATOM 804 C C . SER A 1 102 ? -11.243 1.766 -7.410 1.00 38.22 102 SER A C 1
ATOM 806 O O . SER A 1 102 ? -10.245 2.366 -7.028 1.00 38.22 102 SER A O 1
ATOM 808 N N . LEU A 1 103 ? -12.087 1.089 -6.632 1.00 41.00 103 LEU A N 1
ATOM 809 C CA . LEU A 1 103 ? -11.924 0.569 -5.261 1.00 41.00 103 LEU A CA 1
ATOM 810 C C . LEU A 1 103 ? -13.260 0.698 -4.506 1.00 41.00 103 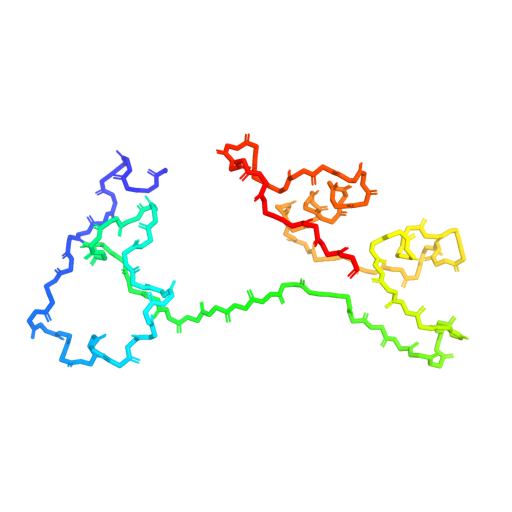LEU A C 1
ATOM 812 O O . LEU A 1 103 ? -13.348 1.241 -3.412 1.00 41.00 103 LEU A O 1
ATOM 816 N N . ASN A 1 104 ? -14.327 0.192 -5.122 1.00 29.59 104 ASN A N 1
ATOM 817 C CA . ASN A 1 104 ? -15.508 -0.276 -4.416 1.00 29.59 104 ASN A CA 1
ATOM 818 C C . ASN A 1 104 ? -15.286 -1.759 -4.083 1.00 29.59 104 ASN A C 1
ATOM 820 O O . ASN A 1 104 ? -15.679 -2.637 -4.845 1.00 29.59 104 ASN A O 1
ATOM 824 N N . CYS A 1 105 ? -14.620 -2.036 -2.964 1.00 28.00 105 CYS A N 1
ATOM 825 C CA . CYS A 1 105 ? -14.752 -3.345 -2.333 1.00 28.00 105 CYS A CA 1
ATOM 826 C C . CYS A 1 105 ? -16.054 -3.320 -1.527 1.00 28.00 105 CYS A C 1
ATOM 828 O O . CYS A 1 105 ? -16.128 -2.667 -0.488 1.00 28.00 105 CYS A O 1
ATOM 830 N N . SER A 1 106 ? -17.087 -3.941 -2.094 1.00 31.47 106 SER A N 1
ATOM 831 C CA . SER A 1 106 ? -18.264 -4.462 -1.388 1.00 31.47 106 SER A CA 1
ATOM 832 C C . SER A 1 106 ? -17.908 -5.685 -0.560 1.00 31.47 106 SER A C 1
ATOM 834 O O . SER A 1 106 ? -17.097 -6.482 -1.090 1.00 31.47 106 SER A O 1
#

Radius of gyration: 19.02 Å; chains: 1; bounding box: 38×30×48 Å

Foldseek 3Di:
DCVVVVVFDFDDCVVVPCLVVDDPVQAQDPVHGRCRTDDDDDDDDDDDDDDCVVLVDDDDALLSVPDPVCVVVDDDDPDPLRVVVSVCVNVVHDSDPPDPDDDPPD

pLDDT: mean 82.18, std 14.96, range [28.0, 94.06]

Secondary structure (DSSP, 8-state):
-TTTTT--PPP-GGG-TTGGGS-GGGSS-TTSTTSSS--------------HHHHSS---SHHHHT-GGGTTT----S-HHHHHHHHHHHTT--S-TTS-S-----

Sequence (106 aa):
MMRAESMFAPLDKANIPNFDNIAPAFINPSYDPGNRYCIPYQWGTTGIGYNIQATGREIHGWSDVFDSDFAGKVVMLEEPRETFAAILLYLGYSLMPHTKNSLNCS